Protein AF-A0A0B6YEA9-F1 (afdb_monomer)

Solvent-accessible surface area (backbone atoms only — not comparable to full-atom values): 9303 Å² total; per-residue (Å²): 114,99,79,57,60,70,61,57,63,70,68,58,47,70,70,55,57,50,50,52,52,51,53,49,50,53,53,50,49,61,60,46,50,43,59,38,35,47,38,93,66,82,87,69,80,68,89,65,36,66,61,58,45,47,66,59,40,67,81,44,54,85,64,43,31,66,67,41,31,50,52,43,53,52,51,52,52,52,48,48,43,43,50,55,65,44,51,62,28,69,68,48,37,64,74,50,74,68,62,73,75,66,52,68,60,53,50,50,55,52,51,50,53,50,40,64,74,64,41,34,50,79,82,62,67,41,92,69,92,73,88,76,84,85,76,81,78,79,93,70,77,61,62,70,75,49,42,73,74,58,69,83,116

Secondary structure (DSSP, 8-state):
-TT-THHHHTTS-HHHHHHHHHHHHHHHHHHHHHHHTT-------STTHHHHHHHHHHHHGGG--HHHHHHHHHHHHHHHIIIIIIIT-HHHHHHTTT----HHHHHHHHHHHHHHHTTHHHHH------PPPPSPPP---THHHHHHHHTT-

Radius of gyration: 21.05 Å; Cα contacts (8 Å, |Δi|>4): 77; chains: 1; bounding box: 48×39×46 Å

Foldseek 3Di:
DVVPCVVVVVVCDPVNVVVVVVVVVVVVVLVVVCQLQQHDFDQDDDPPRSVNRVVRCVVCSVVGQPVSNVLSVVLVVQVCCLVVVQQVDPVNCVVVVNDRDPSVVVSVVVVVVCCVVVVCCPPRVRDDPPDDDDDDDDDDPCCVVCVVVPVPD

pLDDT: mean 82.48, std 9.7, range [47.28, 94.94]

Nearest PDB structures (foldseek):
  7s9a-assembly1_B  TM=8.454E-01  e=1.205E-06  Tursiops truncatus
  8uc1-assembly1_B  TM=8.256E-01  e=1.617E-06  Tursiops truncatus
  8opq-assembly1_B  TM=8.850E-01  e=7.030E-06  Homo sapiens
  7s8x-assembly1_A  TM=8.104E-01  e=3.682E-06  Tursiops truncatus
  7lgu-assembly1_A  TM=7.653E-01  e=2.744E-06  Homo sapiens

Structure (mmCIF, N/CA/C/O backbone):
data_AF-A0A0B6YEA9-F1
#
_entry.id   AF-A0A0B6YEA9-F1
#
loop_
_atom_site.group_PDB
_atom_site.id
_atom_site.type_symbol
_atom_site.label_atom_id
_atom_site.label_alt_id
_atom_site.label_comp_id
_atom_site.label_asym_id
_atom_site.label_entity_id
_atom_site.label_seq_id
_atom_site.pdbx_PDB_ins_code
_atom_site.Cartn_x
_atom_site.Cartn_y
_atom_site.Cartn_z
_atom_site.occupancy
_atom_site.B_iso_or_equiv
_atom_site.auth_seq_id
_atom_site.auth_comp_id
_atom_site.auth_asym_id
_atom_site.auth_atom_id
_atom_site.pdbx_PDB_model_num
ATOM 1 N N . GLY A 1 1 ? 21.404 -14.970 20.853 1.00 60.19 1 GLY A N 1
ATOM 2 C CA . GLY A 1 1 ? 22.156 -15.602 19.749 1.00 60.19 1 GLY A CA 1
ATOM 3 C C . GLY A 1 1 ? 23.567 -15.892 20.214 1.00 60.19 1 GLY A C 1
ATOM 4 O O . GLY A 1 1 ? 24.076 -15.107 21.001 1.00 60.19 1 GLY A O 1
ATOM 5 N N . MET A 1 2 ? 24.186 -16.980 19.748 1.00 73.50 2 MET A N 1
ATOM 6 C CA . MET A 1 2 ? 25.516 -17.433 20.206 1.00 73.50 2 MET A CA 1
ATOM 7 C C . MET A 1 2 ? 26.628 -16.372 20.098 1.00 73.50 2 MET A C 1
ATOM 9 O O . MET A 1 2 ? 27.591 -16.437 20.846 1.00 73.50 2 MET A O 1
ATOM 13 N N . MET A 1 3 ? 26.487 -15.377 19.212 1.00 78.50 3 MET A N 1
ATOM 14 C CA . MET A 1 3 ? 27.493 -14.328 18.979 1.00 78.50 3 MET A CA 1
ATOM 15 C C . MET A 1 3 ? 27.279 -13.025 19.775 1.00 78.50 3 MET A C 1
ATOM 17 O O . MET A 1 3 ? 27.965 -12.048 19.504 1.00 78.50 3 MET A O 1
ATOM 21 N N . ASN A 1 4 ? 26.324 -12.954 20.716 1.00 64.56 4 ASN A N 1
ATOM 22 C CA . ASN A 1 4 ? 26.064 -11.755 21.543 1.00 64.56 4 ASN A CA 1
ATOM 23 C C . ASN A 1 4 ? 25.990 -10.411 20.773 1.00 64.56 4 ASN A C 1
ATOM 25 O O . ASN A 1 4 ? 26.283 -9.348 21.315 1.00 64.56 4 ASN A O 1
ATOM 29 N N . LEU A 1 5 ? 25.494 -10.434 19.529 1.00 69.50 5 LEU A N 1
ATOM 30 C CA . LEU A 1 5 ? 25.277 -9.245 18.686 1.00 69.50 5 LEU A CA 1
ATOM 31 C C . LEU A 1 5 ? 24.275 -8.232 19.275 1.00 69.50 5 LEU A C 1
ATOM 33 O O . LEU A 1 5 ? 24.141 -7.132 18.751 1.00 69.50 5 LEU A O 1
ATOM 37 N N . GLY A 1 6 ? 23.615 -8.567 20.389 1.00 68.38 6 GLY A N 1
ATOM 38 C CA . GLY A 1 6 ? 22.803 -7.629 21.165 1.00 68.38 6 GLY A CA 1
ATOM 39 C C . GLY A 1 6 ? 23.596 -6.435 21.714 1.00 68.38 6 GLY A C 1
ATOM 40 O O . GLY A 1 6 ? 23.012 -5.385 21.950 1.00 68.38 6 GLY A O 1
ATOM 41 N N . PHE A 1 7 ? 24.923 -6.549 21.861 1.00 68.56 7 PHE A N 1
ATOM 42 C CA . PHE A 1 7 ? 25.781 -5.398 22.169 1.00 68.56 7 PHE A CA 1
ATOM 43 C C . PHE A 1 7 ? 25.825 -4.405 20.997 1.00 68.56 7 PHE A C 1
ATOM 45 O O . PHE A 1 7 ? 25.742 -3.205 21.219 1.00 68.56 7 PHE A O 1
ATOM 52 N N . LEU A 1 8 ? 25.865 -4.899 19.751 1.00 63.50 8 LEU A N 1
ATOM 53 C CA . LEU A 1 8 ? 25.966 -4.094 18.527 1.00 63.50 8 LEU A CA 1
ATOM 54 C C . LEU A 1 8 ? 24.691 -3.286 18.245 1.00 63.50 8 LEU A C 1
ATOM 56 O O . LEU A 1 8 ? 24.768 -2.148 17.792 1.00 63.50 8 LEU A O 1
ATOM 60 N N . THR A 1 9 ? 23.519 -3.843 18.562 1.00 64.00 9 THR A N 1
ATOM 61 C CA . THR A 1 9 ? 22.238 -3.128 18.450 1.00 64.00 9 THR A CA 1
ATOM 62 C C . THR A 1 9 ? 22.149 -1.924 19.386 1.00 64.00 9 THR A C 1
ATOM 64 O O . THR A 1 9 ? 21.483 -0.955 19.044 1.00 64.00 9 THR A O 1
ATOM 67 N N . THR A 1 10 ? 22.865 -1.938 20.516 1.00 66.06 10 THR A N 1
ATOM 68 C CA . THR A 1 10 ? 22.964 -0.796 21.442 1.00 66.06 10 THR A CA 1
ATOM 69 C C . THR A 1 10 ? 23.864 0.325 20.897 1.00 66.06 10 THR A C 1
ATOM 71 O O . THR A 1 10 ? 23.756 1.460 21.348 1.00 66.06 10 THR A O 1
ATOM 74 N N . PHE A 1 11 ? 24.731 0.039 19.914 1.00 67.75 11 PHE A N 1
ATOM 75 C CA . PHE A 1 11 ? 25.570 1.048 19.240 1.00 67.75 11 PHE A CA 1
ATOM 76 C C . PHE A 1 11 ? 24.895 1.720 18.046 1.00 67.75 11 PHE A C 1
ATOM 78 O O . PHE A 1 11 ? 25.444 2.684 17.507 1.00 67.75 11 PHE A O 1
ATOM 85 N N . LEU A 1 12 ? 23.725 1.244 17.611 1.00 77.69 12 LEU A N 1
ATOM 86 C CA . LEU A 1 12 ? 22.944 1.971 16.618 1.00 77.69 12 LEU A CA 1
ATOM 87 C C . LEU A 1 12 ? 22.370 3.213 17.294 1.00 77.69 12 LEU A C 1
ATOM 89 O O . LEU A 1 12 ? 21.517 3.125 18.170 1.00 77.69 12 LEU A O 1
ATOM 93 N N . SER A 1 13 ? 22.877 4.374 16.900 1.00 82.56 13 SER A N 1
ATOM 94 C CA . SER A 1 13 ? 22.434 5.643 17.458 1.00 82.56 13 SER A CA 1
ATOM 95 C C . SER A 1 13 ? 20.984 5.940 17.051 1.00 82.56 13 SER A C 1
ATOM 97 O O . SER A 1 13 ? 20.563 5.614 15.937 1.00 82.56 13 SER A O 1
ATOM 99 N N . ASP A 1 14 ? 20.221 6.609 17.921 1.00 84.00 14 ASP A N 1
ATOM 100 C CA . ASP A 1 14 ? 18.845 7.035 17.610 1.00 84.00 14 ASP A CA 1
ATOM 101 C C . ASP A 1 14 ? 18.727 7.791 16.264 1.00 84.00 14 ASP A C 1
ATOM 103 O O . ASP A 1 14 ? 17.784 7.524 15.508 1.00 84.00 14 ASP A O 1
ATOM 107 N N . PRO A 1 15 ? 19.682 8.672 15.876 1.00 85.88 15 PRO A N 1
ATOM 108 C CA . PRO A 1 15 ? 19.672 9.314 14.562 1.00 85.88 15 PRO A CA 1
ATOM 109 C C . PRO A 1 15 ? 19.788 8.333 13.391 1.00 85.88 15 PRO A C 1
ATOM 111 O O . PRO A 1 15 ? 19.160 8.553 12.355 1.00 85.88 15 PRO A O 1
ATOM 114 N N . LEU A 1 16 ? 20.554 7.248 13.538 1.00 89.12 16 LEU A N 1
ATOM 115 C CA . LEU A 1 16 ? 20.704 6.232 12.496 1.00 89.12 16 LEU A CA 1
ATOM 116 C C . LEU A 1 16 ? 19.398 5.458 12.305 1.00 89.12 16 LEU A C 1
ATOM 118 O O . LEU A 1 16 ? 18.940 5.301 11.173 1.00 89.12 16 LEU A O 1
ATOM 122 N N . ILE A 1 17 ? 18.762 5.031 13.399 1.00 89.12 17 ILE A N 1
ATOM 123 C CA . ILE A 1 17 ? 17.483 4.305 13.354 1.00 89.12 17 ILE A CA 1
ATOM 124 C C . ILE A 1 17 ? 16.385 5.197 12.757 1.00 89.12 17 ILE A C 1
ATOM 126 O O . ILE A 1 17 ? 15.618 4.757 11.893 1.00 89.12 17 ILE A O 1
ATOM 130 N N . SER A 1 18 ? 16.336 6.466 13.168 1.00 90.44 18 SER A N 1
ATOM 131 C CA . SER A 1 18 ? 15.394 7.457 12.637 1.00 90.44 18 SER A CA 1
ATOM 132 C C . SER A 1 18 ? 15.616 7.720 11.141 1.00 90.44 18 SER A C 1
ATOM 134 O O . SER A 1 18 ? 14.664 7.682 10.353 1.00 90.44 18 SER A O 1
ATOM 136 N N . GLY A 1 19 ? 16.873 7.900 10.721 1.00 93.44 19 GLY A N 1
ATOM 137 C CA . GLY A 1 19 ? 17.243 8.086 9.317 1.00 93.44 19 GLY A CA 1
ATOM 138 C C . GLY A 1 19 ? 16.883 6.879 8.449 1.00 93.44 19 GLY A C 1
ATOM 139 O O . GLY A 1 19 ? 16.262 7.038 7.397 1.00 93.44 19 GLY A O 1
ATOM 140 N N . PHE A 1 20 ? 17.183 5.667 8.921 1.00 92.06 20 PHE A N 1
ATOM 141 C CA . PHE A 1 20 ? 16.829 4.423 8.236 1.00 92.06 20 PHE A CA 1
ATOM 142 C C . PHE A 1 20 ? 15.309 4.241 8.105 1.00 92.06 20 PHE A C 1
ATOM 144 O O . PHE A 1 20 ? 14.808 3.917 7.025 1.00 92.06 20 PHE A O 1
ATOM 151 N N . THR A 1 21 ? 14.559 4.500 9.179 1.00 93.44 21 THR A N 1
ATOM 152 C CA . THR A 1 21 ? 13.090 4.395 9.186 1.00 93.44 21 THR A CA 1
ATOM 153 C C . THR A 1 21 ? 12.460 5.411 8.236 1.00 93.44 21 THR A C 1
ATOM 155 O O . THR A 1 21 ? 11.571 5.067 7.457 1.00 93.44 21 THR A O 1
ATOM 158 N N . THR A 1 22 ? 12.958 6.649 8.237 1.00 94.50 22 THR A N 1
ATOM 159 C CA . THR A 1 22 ? 12.476 7.715 7.346 1.00 94.50 22 THR A CA 1
ATOM 160 C C . THR A 1 22 ? 12.790 7.400 5.882 1.00 94.50 22 THR A C 1
ATOM 162 O O . THR A 1 22 ? 11.911 7.510 5.025 1.00 94.50 22 THR A O 1
ATOM 165 N N . GLY A 1 23 ? 14.008 6.935 5.585 1.00 93.19 23 GLY A N 1
ATOM 166 C CA . GLY A 1 23 ? 14.390 6.494 4.241 1.00 93.19 23 GLY A CA 1
ATOM 167 C C . GLY A 1 23 ? 13.531 5.326 3.745 1.00 93.19 23 GLY A C 1
ATOM 168 O O . GLY A 1 23 ? 13.034 5.351 2.617 1.00 93.19 23 GLY A O 1
ATOM 169 N N . SER A 1 24 ? 13.271 4.348 4.615 1.00 92.62 24 SER A N 1
ATOM 170 C CA . SER A 1 24 ? 12.383 3.215 4.328 1.00 92.62 24 SER A CA 1
ATOM 171 C C . SER A 1 24 ? 10.941 3.665 4.074 1.00 92.62 24 SER A C 1
ATOM 173 O O . SER A 1 24 ? 10.302 3.179 3.141 1.00 92.62 24 SER A O 1
ATOM 175 N N . ALA A 1 25 ? 10.435 4.635 4.841 1.00 93.62 25 ALA A N 1
ATOM 176 C CA . ALA A 1 25 ? 9.098 5.194 4.651 1.00 93.62 25 ALA A CA 1
ATOM 177 C C . ALA A 1 25 ? 8.954 5.892 3.289 1.00 93.62 25 ALA A C 1
ATOM 179 O O . ALA A 1 25 ? 7.981 5.646 2.573 1.00 93.62 25 ALA A O 1
ATOM 180 N N . ILE A 1 26 ? 9.947 6.695 2.887 1.00 92.00 26 ILE A N 1
ATOM 181 C CA . ILE A 1 26 ? 9.988 7.321 1.556 1.00 92.00 26 ILE A CA 1
ATOM 182 C C . ILE A 1 26 ? 10.026 6.244 0.463 1.00 92.00 26 ILE A C 1
ATOM 184 O O . ILE A 1 26 ? 9.284 6.325 -0.519 1.00 92.00 26 ILE A O 1
ATOM 188 N N . HIS A 1 27 ? 10.843 5.203 0.640 1.00 90.50 27 HIS A N 1
ATOM 189 C CA . HIS A 1 27 ? 10.935 4.102 -0.318 1.00 90.50 27 HIS A CA 1
ATOM 190 C C . HIS A 1 27 ? 9.590 3.371 -0.493 1.00 90.50 27 HIS A C 1
ATOM 192 O O . HIS A 1 27 ? 9.157 3.127 -1.624 1.00 90.50 27 HIS A O 1
ATOM 198 N N . VAL A 1 28 ? 8.886 3.070 0.605 1.00 91.25 28 VAL A N 1
ATOM 199 C CA . VAL A 1 28 ? 7.542 2.468 0.562 1.00 91.25 28 VAL A CA 1
ATOM 200 C C . VAL A 1 28 ? 6.554 3.408 -0.125 1.00 91.25 28 VAL A C 1
ATOM 202 O O . VAL A 1 28 ? 5.828 2.962 -1.012 1.00 91.25 28 VAL A O 1
ATOM 205 N N . PHE A 1 29 ? 6.561 4.699 0.209 1.00 91.38 29 PHE A N 1
ATOM 206 C CA . PHE A 1 29 ? 5.671 5.692 -0.393 1.00 91.38 29 PHE A CA 1
ATOM 207 C C . PHE A 1 29 ? 5.772 5.711 -1.928 1.00 91.38 29 PHE A C 1
ATOM 209 O O . PHE A 1 29 ? 4.761 5.557 -2.616 1.00 91.38 29 PHE A O 1
ATOM 216 N N . PHE A 1 30 ? 6.988 5.776 -2.482 1.00 88.62 30 PHE A N 1
ATOM 217 C CA . PHE A 1 30 ? 7.190 5.713 -3.937 1.00 88.62 30 PHE A CA 1
ATOM 218 C C . PHE A 1 30 ? 6.784 4.368 -4.551 1.00 88.62 30 PHE A C 1
ATOM 220 O O . PHE A 1 30 ? 6.336 4.318 -5.701 1.00 88.62 30 PHE A O 1
ATOM 227 N N . SER A 1 31 ? 6.915 3.266 -3.810 1.00 87.31 31 SER A N 1
ATOM 228 C CA . SER A 1 31 ? 6.420 1.971 -4.278 1.00 87.31 31 SER A CA 1
ATOM 229 C C . SER A 1 31 ? 4.893 1.940 -4.368 1.00 87.31 31 SER A C 1
ATOM 231 O O . SER A 1 31 ? 4.367 1.342 -5.307 1.00 87.31 31 SER A O 1
ATOM 233 N N . GLN A 1 32 ? 4.198 2.597 -3.435 1.00 91.44 32 GLN A N 1
ATOM 234 C CA . GLN A 1 32 ? 2.735 2.630 -3.393 1.00 91.44 32 GLN A CA 1
ATOM 2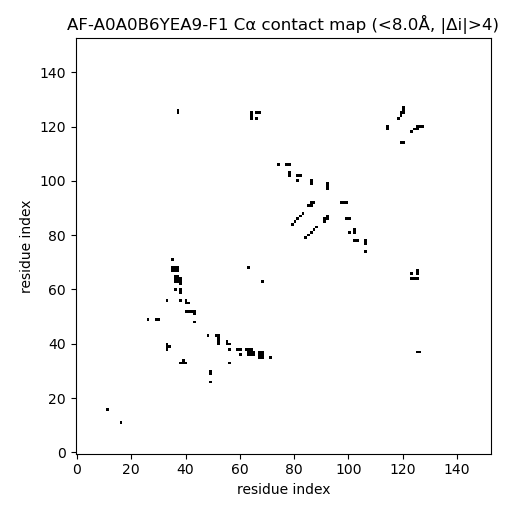35 C C . GLN A 1 32 ? 2.126 3.606 -4.402 1.00 91.44 32 GLN A C 1
ATOM 237 O O . GLN A 1 32 ? 1.064 3.306 -4.936 1.00 91.44 32 GLN A O 1
ATOM 242 N N . ILE A 1 33 ? 2.796 4.715 -4.748 1.00 88.62 33 ILE A N 1
ATOM 243 C CA . ILE A 1 33 ? 2.308 5.653 -5.782 1.00 88.62 33 ILE A CA 1
ATOM 244 C C . ILE A 1 33 ? 1.980 4.920 -7.088 1.00 88.62 33 ILE A C 1
ATOM 246 O O . ILE A 1 33 ? 0.923 5.128 -7.670 1.00 88.62 33 ILE A O 1
ATOM 250 N N . LYS A 1 34 ? 2.845 4.007 -7.539 1.00 86.19 34 LYS A N 1
ATOM 251 C CA . LYS A 1 34 ? 2.612 3.261 -8.787 1.00 86.19 34 LYS A CA 1
ATOM 252 C C . LYS A 1 34 ? 1.313 2.445 -8.745 1.00 86.19 34 LYS A C 1
ATOM 254 O O . LYS A 1 34 ? 0.578 2.416 -9.728 1.00 86.19 34 LYS A O 1
ATOM 259 N N . VAL A 1 35 ? 1.033 1.832 -7.594 1.00 85.75 35 VAL A N 1
ATOM 260 C CA . VAL A 1 35 ? -0.179 1.038 -7.345 1.00 85.75 35 VAL A CA 1
ATOM 261 C C . VAL A 1 35 ? -1.404 1.944 -7.217 1.00 85.75 35 VAL A C 1
ATOM 263 O O . VAL A 1 35 ? -2.435 1.649 -7.807 1.00 85.75 35 VAL A O 1
ATOM 266 N N . ALA A 1 36 ? -1.275 3.087 -6.536 1.00 87.81 36 ALA A N 1
ATOM 267 C CA . ALA A 1 36 ? -2.347 4.068 -6.365 1.00 87.81 36 ALA A CA 1
ATOM 268 C C . ALA A 1 36 ? -2.886 4.598 -7.704 1.00 87.81 36 ALA A C 1
ATOM 270 O O . ALA A 1 36 ? -4.086 4.794 -7.859 1.00 87.81 36 ALA A O 1
ATOM 271 N N . PHE A 1 37 ? -2.007 4.799 -8.687 1.00 86.06 37 PHE A N 1
ATOM 272 C CA . PHE A 1 37 ? -2.392 5.213 -10.040 1.00 86.06 37 PHE A CA 1
ATOM 273 C C . PHE A 1 37 ? -2.830 4.030 -10.936 1.00 86.06 37 PHE A C 1
ATOM 275 O O . PHE A 1 37 ? -3.270 4.232 -12.067 1.00 86.06 37 PHE A O 1
ATOM 282 N N . GLY A 1 38 ? -2.712 2.782 -10.472 1.00 81.12 38 GLY A N 1
ATOM 283 C CA . GLY A 1 38 ? -3.078 1.594 -11.252 1.00 81.12 38 GLY A CA 1
ATOM 284 C C . GLY A 1 38 ? -2.244 1.400 -12.526 1.00 81.12 38 GLY A C 1
ATOM 285 O O . GLY A 1 38 ? -2.702 0.764 -13.474 1.00 81.12 38 GLY A O 1
ATOM 286 N N . VAL A 1 39 ? -1.033 1.968 -12.585 1.00 81.69 39 VAL A N 1
ATOM 287 C CA . VAL A 1 39 ? -0.161 1.874 -13.764 1.00 81.69 39 VAL A CA 1
ATOM 288 C C . VAL A 1 39 ? 0.770 0.676 -13.618 1.00 81.69 39 VAL A C 1
ATOM 290 O O . VAL A 1 39 ? 1.561 0.584 -12.676 1.00 81.69 39 VAL A O 1
ATOM 293 N N . LYS A 1 40 ? 0.745 -0.223 -14.605 1.00 73.56 40 LYS A N 1
ATOM 294 C CA . LYS A 1 40 ? 1.675 -1.356 -14.679 1.00 73.56 40 LYS A CA 1
ATOM 295 C C . LYS A 1 40 ? 3.066 -0.870 -15.087 1.00 73.56 40 LYS A C 1
ATOM 297 O O . LYS A 1 40 ? 3.353 -0.683 -16.267 1.00 73.56 40 LYS A O 1
ATOM 302 N N . VAL A 1 41 ? 3.935 -0.671 -14.100 1.00 71.81 41 VAL A N 1
ATOM 303 C CA . VAL A 1 41 ? 5.351 -0.322 -14.300 1.00 71.81 41 VAL A CA 1
ATOM 304 C C . VAL A 1 41 ? 6.215 -1.571 -14.130 1.00 71.81 41 VAL A C 1
ATOM 306 O O . VAL A 1 41 ? 5.944 -2.411 -13.268 1.00 71.81 41 VAL A O 1
ATOM 309 N N . LYS A 1 42 ? 7.284 -1.696 -14.926 1.00 72.50 42 LYS A N 1
ATOM 310 C CA . LYS A 1 42 ? 8.260 -2.781 -14.769 1.00 72.50 42 LYS A CA 1
ATOM 311 C C . LYS A 1 42 ? 8.844 -2.778 -13.352 1.00 72.50 42 LYS A C 1
ATOM 313 O O . LYS A 1 42 ? 9.154 -1.731 -12.778 1.00 72.50 42 LYS A O 1
ATOM 318 N N . ARG A 1 43 ? 8.986 -3.970 -12.768 1.00 71.56 43 ARG A N 1
ATOM 319 C CA . ARG A 1 43 ? 9.641 -4.140 -11.468 1.00 71.56 43 ARG A CA 1
ATOM 320 C C . ARG A 1 43 ? 11.152 -4.132 -11.683 1.00 71.56 43 ARG A C 1
ATOM 322 O O . ARG A 1 43 ? 11.694 -5.057 -12.269 1.00 71.56 43 ARG A O 1
ATOM 329 N N . TYR A 1 44 ? 11.805 -3.083 -11.201 1.00 75.69 44 TYR A N 1
ATOM 330 C CA . TYR A 1 44 ? 13.262 -3.005 -11.106 1.00 75.69 44 TYR A CA 1
ATOM 331 C C . TYR A 1 44 ? 13.737 -3.582 -9.769 1.00 75.69 44 TYR A C 1
ATOM 333 O O . TYR A 1 44 ? 13.053 -3.381 -8.764 1.00 75.69 44 TYR A O 1
ATOM 341 N N . SER A 1 45 ? 14.895 -4.241 -9.758 1.00 72.75 45 SER A N 1
ATOM 342 C CA . SER A 1 45 ? 15.607 -4.715 -8.560 1.00 72.75 45 SER A CA 1
ATOM 343 C C . SER A 1 45 ? 17.024 -4.126 -8.555 1.00 72.75 45 SER A C 1
ATOM 345 O O . SER A 1 45 ? 17.555 -3.841 -9.627 1.00 72.75 45 SER A O 1
ATOM 347 N N . GLY A 1 46 ? 17.608 -3.908 -7.372 1.00 75.88 46 GLY A N 1
ATOM 348 C CA . GLY A 1 46 ? 18.949 -3.327 -7.210 1.00 75.88 46 GLY A CA 1
ATOM 349 C C . GLY A 1 46 ? 18.985 -1.833 -6.831 1.00 75.88 46 GLY A C 1
ATOM 350 O O . GLY A 1 46 ? 17.939 -1.215 -6.578 1.00 75.88 46 GLY A O 1
ATOM 351 N N . PRO A 1 47 ? 20.191 -1.232 -6.761 1.00 70.88 47 PRO A N 1
ATOM 352 C CA . PRO A 1 47 ? 20.372 0.168 -6.380 1.00 70.88 47 PRO A CA 1
ATOM 353 C C . PRO A 1 47 ? 19.693 1.117 -7.382 1.00 70.88 47 PRO A C 1
ATOM 355 O O . PRO A 1 47 ? 19.534 0.803 -8.558 1.00 70.88 47 PRO A O 1
ATOM 358 N N . PHE A 1 48 ? 19.264 2.295 -6.915 1.00 77.94 48 PHE A N 1
ATOM 359 C CA . PHE A 1 48 ? 18.531 3.302 -7.709 1.00 77.94 48 PHE A CA 1
ATOM 360 C C . PHE A 1 48 ? 17.150 2.879 -8.249 1.00 77.94 48 PHE A C 1
ATOM 362 O O . PHE A 1 48 ? 16.566 3.579 -9.082 1.00 77.94 48 PHE A O 1
ATOM 369 N N . ARG A 1 49 ? 16.557 1.801 -7.718 1.00 80.50 49 ARG A N 1
ATOM 370 C CA . ARG A 1 49 ? 15.206 1.324 -8.071 1.00 80.50 49 ARG A CA 1
ATOM 371 C C . ARG A 1 49 ? 14.131 2.415 -8.092 1.00 80.50 49 ARG A C 1
ATOM 373 O O . ARG A 1 49 ? 13.271 2.389 -8.975 1.00 80.50 49 ARG A O 1
ATOM 380 N N . ILE A 1 50 ? 14.150 3.348 -7.134 1.00 80.75 50 ILE A N 1
ATOM 381 C CA . ILE A 1 50 ? 13.181 4.456 -7.075 1.00 80.75 50 ILE A CA 1
ATOM 382 C C . ILE A 1 50 ? 13.318 5.341 -8.317 1.00 80.75 50 ILE A C 1
ATOM 384 O O . ILE A 1 50 ? 12.321 5.607 -8.976 1.00 80.75 50 ILE A O 1
ATOM 388 N N . ILE A 1 51 ? 14.540 5.744 -8.677 1.00 83.31 51 ILE A N 1
ATOM 389 C CA . ILE A 1 51 ? 14.789 6.647 -9.810 1.00 83.31 51 ILE A CA 1
ATOM 390 C C . ILE A 1 51 ? 14.361 5.988 -11.123 1.00 83.31 51 ILE A C 1
ATOM 392 O O . ILE A 1 51 ? 13.647 6.603 -11.914 1.00 83.31 51 ILE A O 1
ATOM 396 N N . LEU A 1 52 ? 14.733 4.721 -11.326 1.00 81.56 52 LEU A N 1
ATOM 397 C CA . LEU A 1 52 ? 14.332 3.945 -12.504 1.00 81.56 52 LEU A CA 1
ATOM 398 C C . LEU A 1 52 ? 12.808 3.775 -12.576 1.00 81.56 52 LEU A C 1
ATOM 400 O O . LEU A 1 52 ? 12.203 3.992 -13.623 1.00 81.56 52 LEU A O 1
ATOM 404 N N . SER A 1 53 ? 12.174 3.473 -11.440 1.00 81.00 53 SER A N 1
ATOM 405 C CA . SER A 1 53 ? 10.713 3.387 -11.345 1.00 81.00 53 SER A CA 1
ATOM 406 C C . SER A 1 53 ? 10.032 4.715 -11.675 1.00 81.00 53 SER A C 1
ATOM 408 O O . SER A 1 53 ? 9.018 4.713 -12.364 1.00 81.00 53 SER A O 1
ATOM 410 N N . CYS A 1 54 ? 10.570 5.839 -11.196 1.00 80.75 54 CYS A N 1
ATOM 411 C CA . CYS A 1 54 ? 10.037 7.171 -11.470 1.00 80.75 54 CYS A CA 1
ATOM 412 C C . CYS A 1 54 ? 10.177 7.534 -12.952 1.00 80.75 54 CYS A C 1
ATOM 414 O O . CYS A 1 54 ? 9.214 8.012 -13.550 1.00 80.75 54 CYS A O 1
ATOM 416 N N . LYS A 1 55 ? 11.337 7.254 -13.561 1.00 82.38 55 LYS A N 1
ATOM 417 C CA . LYS A 1 55 ? 11.589 7.498 -14.989 1.00 82.38 55 LYS A CA 1
ATOM 418 C C . LYS A 1 55 ? 10.575 6.790 -15.887 1.00 82.38 55 LYS A C 1
ATOM 420 O O . LYS A 1 55 ? 10.136 7.379 -16.866 1.00 82.38 55 LYS A O 1
ATOM 425 N N . ASP A 1 56 ? 10.183 5.569 -15.540 1.00 79.88 56 ASP A N 1
ATOM 426 C CA . ASP A 1 56 ? 9.168 4.822 -16.290 1.00 79.88 56 ASP A CA 1
ATOM 427 C C . ASP A 1 56 ? 7.732 5.212 -15.926 1.00 79.88 56 ASP A C 1
ATOM 429 O O . ASP A 1 56 ? 6.824 5.070 -16.747 1.00 79.88 56 ASP A O 1
ATOM 433 N N . PHE A 1 57 ? 7.507 5.693 -14.703 1.00 82.69 57 PHE A N 1
ATOM 434 C CA . PHE A 1 57 ? 6.188 6.093 -14.225 1.00 82.69 57 PHE A CA 1
ATOM 435 C C . PHE A 1 57 ? 5.714 7.405 -14.860 1.00 82.69 57 PHE A C 1
ATOM 437 O O . PHE A 1 57 ? 4.604 7.443 -15.388 1.00 82.69 57 PHE A O 1
ATOM 444 N N . PHE A 1 58 ? 6.543 8.458 -14.865 1.00 82.75 58 PHE A N 1
ATOM 445 C CA . PHE A 1 58 ? 6.135 9.785 -15.354 1.00 82.75 58 PHE A CA 1
ATOM 446 C C . PHE A 1 58 ? 5.599 9.785 -16.800 1.00 82.75 58 PHE A C 1
ATOM 448 O O . PHE A 1 58 ? 4.543 10.372 -17.026 1.00 82.75 58 PHE A O 1
ATOM 455 N N . PRO A 1 59 ? 6.224 9.102 -17.778 1.00 82.12 59 PRO A N 1
ATOM 456 C CA . PRO A 1 59 ? 5.696 9.035 -19.142 1.00 82.12 59 PRO 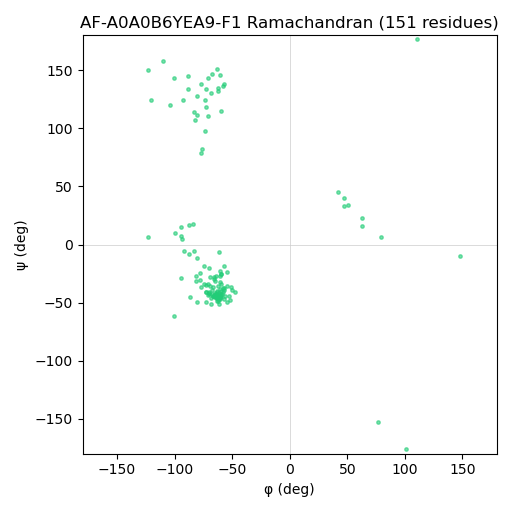A CA 1
ATOM 457 C C . PRO A 1 59 ? 4.407 8.211 -19.261 1.00 82.12 59 PRO A C 1
ATOM 459 O O . PRO A 1 59 ? 3.597 8.448 -20.154 1.00 82.12 59 PRO A O 1
ATOM 462 N N . ASN A 1 60 ? 4.206 7.232 -18.375 1.00 80.69 60 ASN A N 1
ATOM 463 C CA . ASN A 1 60 ? 3.047 6.338 -18.400 1.00 80.69 60 ASN A CA 1
ATOM 464 C C . ASN A 1 60 ? 1.8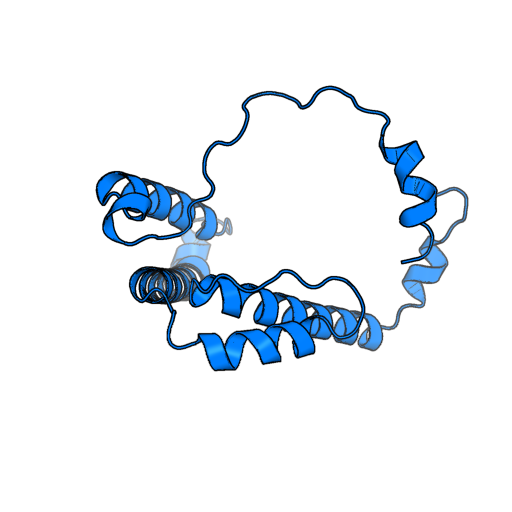89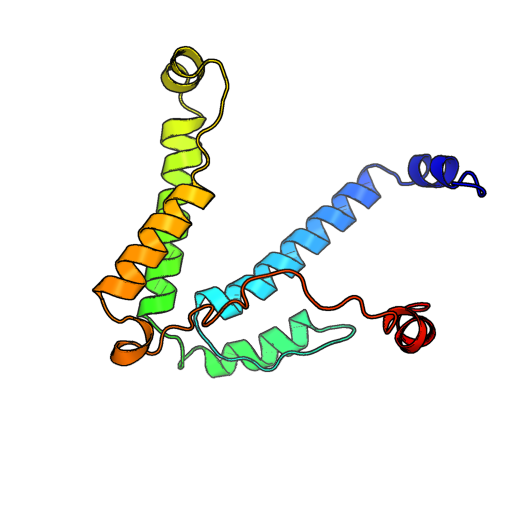 6.823 -17.516 1.00 80.69 60 ASN A C 1
ATOM 466 O O . ASN A 1 60 ? 0.873 6.133 -17.429 1.00 80.69 60 ASN A O 1
ATOM 470 N N . ILE A 1 61 ? 1.992 8.013 -16.916 1.00 82.00 61 ILE A N 1
ATOM 471 C CA . ILE A 1 61 ? 0.953 8.575 -16.043 1.00 82.00 61 ILE A CA 1
ATOM 472 C C . ILE A 1 61 ? -0.391 8.761 -16.764 1.00 82.00 61 ILE A C 1
ATOM 474 O O . ILE A 1 61 ? -1.444 8.698 -16.142 1.00 82.00 61 ILE A O 1
ATOM 478 N N . TYR A 1 62 ? -0.391 8.911 -18.090 1.00 78.75 62 TYR A N 1
ATOM 479 C CA . TYR A 1 62 ? -1.620 9.001 -18.885 1.00 78.75 62 TYR A CA 1
ATOM 480 C C . TYR A 1 62 ? -2.398 7.679 -18.968 1.00 78.75 62 TYR A C 1
ATOM 482 O O . TYR A 1 62 ? -3.593 7.697 -19.237 1.00 78.75 62 TYR A O 1
ATOM 490 N N . LYS A 1 63 ? -1.754 6.532 -18.706 1.00 82.19 63 LYS A N 1
ATOM 491 C CA . LYS A 1 63 ? -2.396 5.202 -18.673 1.00 82.19 63 LYS A CA 1
ATOM 492 C C . LYS A 1 63 ? -2.978 4.857 -17.296 1.00 82.19 63 LYS A C 1
ATOM 494 O O . LYS A 1 63 ? -3.212 3.68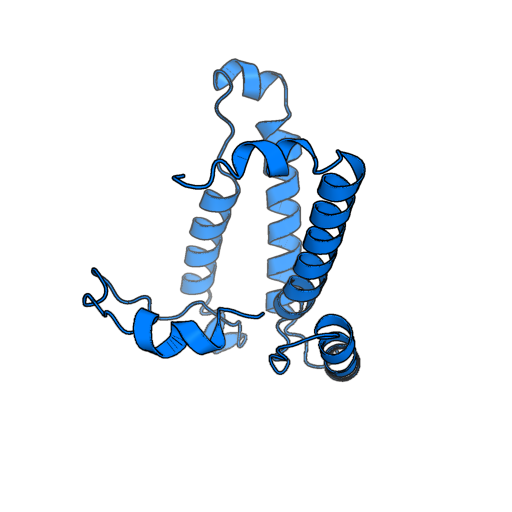9 -17.001 1.00 82.19 63 LYS A O 1
ATOM 499 N N . THR A 1 64 ? -3.150 5.860 -16.441 1.00 85.38 64 THR A N 1
ATOM 500 C CA . THR A 1 64 ? -3.696 5.715 -15.089 1.00 85.38 64 THR A CA 1
ATOM 501 C C . THR A 1 64 ? -5.122 5.192 -15.139 1.00 85.38 64 THR A C 1
ATOM 503 O O . THR A 1 64 ? -5.957 5.691 -15.895 1.00 85.38 64 THR A O 1
ATOM 506 N N . ASN A 1 65 ? -5.418 4.217 -14.283 1.00 88.12 65 ASN A N 1
ATOM 507 C CA . ASN A 1 65 ? -6.779 3.750 -14.084 1.00 88.12 65 ASN A CA 1
ATOM 508 C C . ASN A 1 65 ? -7.494 4.689 -13.102 1.00 88.12 65 ASN A C 1
ATOM 510 O O . ASN A 1 65 ? -7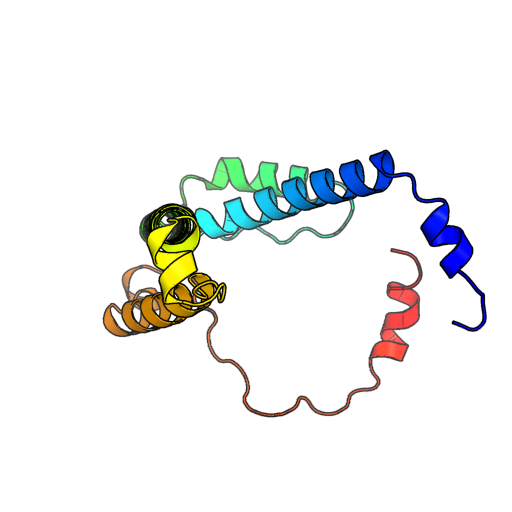.222 4.674 -11.898 1.00 88.12 65 ASN A O 1
ATOM 514 N N . LEU A 1 66 ? -8.420 5.501 -13.618 1.00 89.38 66 LEU A N 1
ATOM 515 C CA . LEU A 1 66 ? -9.161 6.484 -12.822 1.00 89.38 66 LEU A CA 1
ATOM 516 C C . LEU A 1 66 ? -9.963 5.843 -11.682 1.00 89.38 66 LEU A C 1
ATOM 518 O O . LEU A 1 66 ? -10.063 6.433 -10.608 1.00 89.38 66 LEU A O 1
ATOM 522 N N . VAL A 1 67 ? -10.486 4.629 -11.877 1.00 90.31 67 VAL A N 1
ATOM 523 C CA . VAL A 1 67 ? -11.250 3.909 -10.845 1.00 90.31 67 VAL A CA 1
ATOM 524 C C . VAL A 1 67 ? -10.338 3.455 -9.711 1.00 90.31 67 VAL A C 1
ATOM 526 O O . VAL A 1 67 ? -10.684 3.619 -8.543 1.00 90.31 67 VAL A O 1
ATOM 529 N N . THR A 1 68 ? -9.138 2.967 -10.037 1.00 90.88 68 THR A N 1
A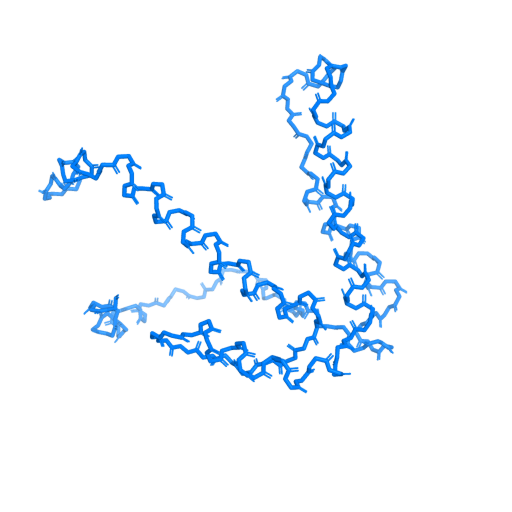TOM 530 C CA . THR A 1 68 ? -8.131 2.589 -9.026 1.00 90.88 68 THR A CA 1
ATOM 531 C C . THR A 1 68 ? -7.658 3.809 -8.232 1.00 90.88 68 THR A C 1
ATOM 533 O O . THR A 1 68 ? -7.548 3.753 -7.004 1.00 90.88 68 THR A O 1
ATOM 536 N N . LEU A 1 69 ? -7.444 4.937 -8.916 1.00 92.12 69 LEU A N 1
ATOM 537 C CA . LEU A 1 69 ? -7.058 6.192 -8.277 1.00 92.12 69 LEU A CA 1
ATOM 538 C C . LEU A 1 69 ? -8.149 6.692 -7.324 1.00 92.12 69 LEU A C 1
ATOM 540 O O . LEU A 1 69 ? -7.859 7.001 -6.167 1.00 92.12 69 LEU A O 1
ATOM 544 N N . LEU A 1 70 ? -9.405 6.718 -7.779 1.00 93.06 70 LEU A N 1
ATOM 545 C CA . LEU A 1 70 ? -10.543 7.121 -6.956 1.00 93.06 70 LEU A CA 1
ATOM 546 C C . LEU A 1 70 ? -10.701 6.205 -5.737 1.00 93.06 70 LEU A C 1
ATOM 548 O O . LEU A 1 70 ? -10.824 6.701 -4.618 1.00 93.06 70 LEU A O 1
ATOM 552 N N . ALA A 1 71 ? -10.636 4.885 -5.932 1.00 92.31 71 ALA A N 1
ATOM 553 C CA . ALA A 1 71 ? -10.700 3.912 -4.845 1.00 92.31 71 ALA A CA 1
ATOM 554 C C . ALA A 1 71 ? -9.582 4.136 -3.816 1.00 92.31 71 ALA A C 1
ATOM 556 O O . ALA A 1 71 ? -9.841 4.108 -2.613 1.00 92.31 71 ALA A O 1
ATOM 557 N N . THR A 1 72 ? -8.363 4.438 -4.272 1.00 93.25 72 THR A N 1
ATOM 558 C CA . THR A 1 72 ? -7.230 4.737 -3.385 1.00 93.25 72 THR A CA 1
ATOM 559 C C . THR A 1 72 ? -7.456 6.021 -2.586 1.00 93.25 72 THR A C 1
ATOM 561 O O . THR A 1 72 ? -7.228 6.041 -1.377 1.00 93.25 72 THR A O 1
ATOM 564 N N . VAL A 1 73 ? -7.943 7.089 -3.224 1.00 94.88 73 VAL A N 1
ATOM 565 C CA . VAL A 1 73 ? -8.252 8.356 -2.539 1.00 94.88 73 VAL A CA 1
ATOM 566 C C . VAL A 1 73 ? -9.349 8.158 -1.491 1.00 94.88 73 VAL A C 1
ATOM 568 O O . VAL A 1 73 ? -9.188 8.581 -0.346 1.00 94.88 73 VAL A O 1
ATOM 571 N N . VAL A 1 74 ? -10.434 7.467 -1.850 1.00 94.94 74 VAL A N 1
ATOM 572 C CA . VAL A 1 74 ? -11.534 7.151 -0.927 1.00 94.94 74 VAL A CA 1
ATOM 573 C C . VAL A 1 74 ? -11.032 6.303 0.243 1.00 94.94 74 VAL A C 1
ATOM 575 O O . VAL A 1 74 ? -11.321 6.630 1.392 1.00 94.94 74 VAL A O 1
ATOM 578 N N . ALA A 1 75 ? -10.228 5.272 -0.021 1.00 94.31 75 ALA A N 1
ATOM 579 C CA . ALA A 1 75 ? -9.623 4.430 1.009 1.00 94.31 75 ALA A CA 1
ATOM 580 C C . ALA A 1 75 ? -8.785 5.244 2.008 1.00 94.31 75 ALA A C 1
ATOM 582 O O . ALA A 1 75 ? -8.956 5.098 3.219 1.00 94.31 75 ALA A O 1
ATOM 583 N N . VAL A 1 76 ? -7.923 6.140 1.519 1.00 94.12 76 VAL A N 1
ATOM 584 C CA . VAL A 1 76 ? -7.090 7.006 2.369 1.00 94.12 76 VAL A CA 1
ATOM 585 C C . VAL A 1 76 ? -7.953 7.935 3.225 1.00 94.12 76 VAL A C 1
ATOM 587 O O . VAL A 1 76 ? -7.723 8.039 4.430 1.00 94.12 76 VAL A O 1
ATOM 590 N N . ILE A 1 77 ? -8.976 8.567 2.642 1.00 94.38 77 ILE A N 1
ATOM 591 C CA . ILE A 1 77 ? -9.900 9.446 3.376 1.00 94.38 77 ILE A CA 1
ATOM 592 C C . ILE A 1 77 ? -10.635 8.666 4.473 1.00 94.38 77 ILE A C 1
ATOM 594 O O . ILE A 1 77 ? -10.684 9.115 5.618 1.00 94.38 77 ILE A O 1
ATOM 598 N N . VAL A 1 78 ? -11.165 7.483 4.153 1.00 93.06 78 VAL A N 1
ATOM 599 C CA . VAL A 1 78 ? -11.867 6.616 5.112 1.00 93.06 78 VAL A CA 1
ATOM 600 C C . VAL A 1 78 ? -10.944 6.218 6.264 1.00 93.06 78 VAL A C 1
ATOM 602 O O . VAL A 1 78 ? -11.340 6.329 7.425 1.00 93.06 78 VAL A O 1
ATOM 605 N N . LEU A 1 79 ? -9.698 5.824 5.981 1.00 91.75 79 LEU A N 1
ATOM 606 C CA . LEU A 1 79 ? -8.722 5.484 7.022 1.00 91.75 79 LEU A CA 1
ATOM 607 C C . LEU A 1 79 ? -8.385 6.680 7.914 1.00 91.75 79 LEU A C 1
ATOM 609 O O . LEU A 1 79 ? -8.306 6.523 9.133 1.00 91.75 79 LEU A O 1
ATOM 613 N N . ILE A 1 80 ? -8.233 7.877 7.339 1.00 90.75 80 ILE A N 1
ATOM 614 C CA . ILE A 1 80 ? -8.017 9.106 8.113 1.00 90.75 80 ILE A CA 1
ATOM 615 C C . ILE A 1 80 ? -9.221 9.381 9.021 1.00 90.75 80 ILE A C 1
ATOM 617 O O . ILE A 1 80 ? -9.034 9.664 10.203 1.00 90.75 80 ILE A O 1
ATOM 621 N N . ILE A 1 81 ? -10.451 9.242 8.518 1.00 89.50 81 ILE A N 1
ATOM 622 C CA . ILE A 1 81 ? -11.674 9.443 9.310 1.00 89.50 81 ILE A CA 1
ATOM 623 C C . ILE A 1 81 ? -11.772 8.418 10.448 1.00 89.50 81 ILE A C 1
ATOM 625 O O . ILE A 1 81 ? -12.091 8.792 11.577 1.00 89.50 81 ILE A O 1
ATOM 629 N N . ILE A 1 82 ? -11.472 7.141 10.195 1.00 86.81 82 ILE A N 1
ATOM 630 C CA . ILE A 1 82 ? -11.493 6.109 11.241 1.00 86.81 82 ILE A CA 1
ATOM 631 C C . ILE A 1 82 ? -10.417 6.400 12.293 1.00 86.81 82 ILE A C 1
ATOM 633 O O . ILE A 1 82 ? -10.690 6.357 13.496 1.00 86.81 82 ILE A O 1
ATOM 637 N N . ARG A 1 83 ? -9.199 6.740 11.868 1.00 83.31 83 ARG A N 1
ATOM 638 C CA . ARG A 1 83 ? -8.084 6.993 12.783 1.00 83.31 83 ARG A CA 1
ATOM 639 C C . ARG A 1 83 ? -8.290 8.262 13.608 1.00 83.31 83 ARG A C 1
ATOM 641 O O . ARG A 1 83 ? -8.183 8.214 14.832 1.00 83.31 83 ARG A O 1
ATOM 648 N N . GLU A 1 84 ? -8.593 9.380 12.963 1.00 82.12 84 GLU A N 1
ATOM 649 C CA . GLU A 1 84 ? -8.680 10.683 13.625 1.00 82.12 84 GLU A CA 1
ATOM 650 C C . GLU A 1 84 ? -10.070 10.933 14.220 1.00 82.12 84 GLU A C 1
ATOM 652 O O . GLU A 1 84 ? -10.206 1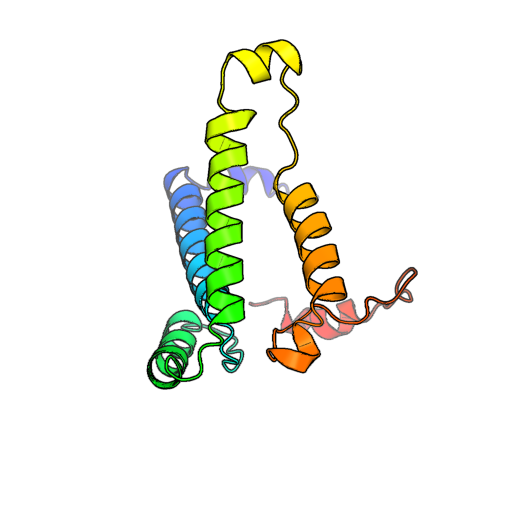1.332 15.375 1.00 82.12 84 GLU A O 1
ATOM 657 N N . GLY A 1 85 ? -11.125 10.643 13.459 1.00 77.88 85 GLY A N 1
ATOM 658 C CA . GLY A 1 85 ? -12.504 10.925 13.854 1.00 77.88 85 GLY A CA 1
ATOM 659 C C . GLY A 1 85 ? -13.081 9.939 14.870 1.00 77.88 85 GLY A C 1
ATOM 660 O O . GLY A 1 85 ? -13.843 10.349 15.752 1.00 77.88 85 GLY A O 1
ATOM 661 N N . ILE A 1 86 ? -12.729 8.652 14.770 1.00 75.94 86 ILE A N 1
ATOM 662 C CA . ILE A 1 86 ? -13.248 7.601 15.661 1.00 75.94 86 ILE A CA 1
ATOM 663 C C . ILE A 1 86 ? -12.218 7.279 16.742 1.00 75.94 86 ILE A C 1
ATOM 665 O O . ILE A 1 86 ? -12.474 7.500 17.926 1.00 75.94 86 ILE A O 1
ATOM 669 N N . ASN A 1 87 ? -11.036 6.807 16.348 1.00 73.12 87 ASN A N 1
ATOM 670 C CA . ASN A 1 87 ? -10.069 6.243 17.284 1.00 73.12 87 ASN A CA 1
ATOM 671 C C . ASN A 1 87 ? -9.393 7.309 18.168 1.00 73.12 87 ASN A C 1
ATOM 673 O O . ASN A 1 87 ? -9.131 7.066 19.347 1.00 73.12 87 ASN A O 1
ATOM 677 N N . ASN A 1 88 ? -9.145 8.516 17.647 1.00 71.00 88 ASN A N 1
ATOM 678 C CA . ASN A 1 88 ? -8.548 9.594 18.440 1.00 71.00 88 ASN A CA 1
ATOM 679 C C . ASN A 1 88 ? -9.565 10.337 19.332 1.00 71.00 88 ASN A C 1
ATOM 681 O O . ASN A 1 88 ? -9.186 11.069 20.252 1.00 71.00 88 ASN A O 1
ATOM 685 N N . ARG A 1 89 ? -10.871 10.117 19.130 1.00 73.00 89 ARG A N 1
ATOM 686 C CA . ARG A 1 89 ? -11.920 10.815 19.877 1.00 73.00 89 ARG A CA 1
ATOM 687 C C . ARG A 1 89 ? -12.009 10.293 21.313 1.00 73.00 89 ARG A C 1
ATOM 689 O O . ARG A 1 89 ? -12.231 9.110 21.566 1.00 73.00 89 ARG A O 1
ATOM 696 N N . LYS A 1 90 ? -11.893 11.208 22.282 1.00 63.78 90 LYS A N 1
ATOM 697 C CA . LYS A 1 90 ? -11.851 10.898 23.728 1.00 63.78 90 LYS A CA 1
ATOM 698 C C . LYS A 1 90 ? -13.047 10.067 24.220 1.00 63.78 90 LYS A C 1
ATOM 700 O O . LYS A 1 90 ? -12.874 9.211 25.081 1.00 63.78 90 LYS A O 1
ATOM 705 N N . TRP A 1 91 ? -14.242 10.293 23.665 1.00 68.19 91 TRP A N 1
ATOM 706 C CA . TRP A 1 91 ? -15.442 9.517 24.004 1.00 68.19 91 TRP A CA 1
ATOM 707 C C . TRP A 1 91 ? -15.314 8.046 23.589 1.00 68.19 91 TRP A C 1
ATOM 709 O O . TRP A 1 91 ? -15.597 7.158 24.385 1.00 68.19 91 TRP A O 1
ATOM 719 N N . PHE A 1 92 ? -14.790 7.781 22.390 1.00 65.25 92 PHE A N 1
ATOM 720 C CA . PHE A 1 92 ? -14.607 6.426 21.878 1.00 65.25 92 PHE A CA 1
ATOM 721 C C . PHE A 1 92 ? -13.543 5.657 22.674 1.00 65.25 92 PHE A C 1
ATOM 723 O O . PHE A 1 92 ? -13.783 4.522 23.080 1.00 65.25 92 PHE A O 1
ATOM 730 N N . LYS A 1 93 ? -12.418 6.307 23.016 1.00 64.38 93 LYS A N 1
ATOM 731 C CA . LYS A 1 93 ? -11.389 5.727 23.902 1.00 64.38 93 LYS A CA 1
ATOM 732 C C . LYS A 1 93 ? -11.951 5.319 25.269 1.00 64.38 93 LYS A C 1
ATOM 734 O O . LYS A 1 93 ? -11.557 4.284 25.805 1.00 64.38 93 LYS A O 1
ATOM 739 N N . LYS A 1 94 ? -12.881 6.113 25.818 1.00 61.09 94 LYS A N 1
ATOM 740 C CA . LYS A 1 94 ? -13.547 5.835 27.100 1.00 61.09 94 LYS A CA 1
ATOM 741 C C . LYS A 1 94 ? -14.554 4.683 26.992 1.00 61.09 94 LYS A C 1
ATOM 743 O O . LYS A 1 94 ? -14.596 3.845 27.887 1.00 61.09 94 LYS A O 1
ATOM 748 N N . THR A 1 95 ? -15.321 4.620 25.904 1.00 68.00 95 THR A N 1
ATOM 749 C CA . THR A 1 95 ? -16.326 3.570 25.656 1.00 68.00 95 THR A CA 1
ATOM 750 C C . THR A 1 95 ? -15.691 2.210 25.349 1.00 68.00 95 THR A C 1
ATOM 752 O O . THR A 1 95 ? -16.113 1.203 25.910 1.00 68.00 95 THR A O 1
ATOM 755 N N . PHE A 1 96 ? -14.641 2.165 24.524 1.00 64.44 96 PHE A N 1
ATOM 756 C CA . PHE A 1 96 ? -14.005 0.917 24.073 1.00 64.44 96 PHE A CA 1
ATOM 757 C C . PHE A 1 96 ? -12.795 0.485 24.916 1.00 64.44 96 PHE A C 1
ATOM 759 O O . PHE A 1 96 ? -12.017 -0.366 24.490 1.00 64.44 96 PHE A O 1
ATOM 766 N N . ARG A 1 97 ? -12.620 1.059 26.120 1.00 59.72 97 ARG A N 1
ATOM 767 C CA . ARG A 1 97 ? -11.547 0.702 27.076 1.00 59.72 97 ARG A CA 1
ATOM 768 C C . ARG A 1 97 ? -10.155 0.599 26.428 1.00 59.72 97 ARG A C 1
ATOM 770 O O . ARG A 1 97 ? -9.371 -0.283 26.757 1.00 59.72 97 ARG A O 1
ATOM 777 N N . GLY A 1 98 ? -9.849 1.508 25.504 1.00 62.78 98 GLY A N 1
ATOM 778 C CA . GLY A 1 98 ? -8.531 1.591 24.870 1.00 62.78 98 GLY A CA 1
ATOM 779 C C . GLY A 1 98 ? -8.239 0.583 23.752 1.00 62.78 98 GLY A C 1
ATOM 780 O O . GLY A 1 98 ? -7.111 0.594 23.268 1.00 62.78 98 GLY A O 1
ATOM 781 N N . VAL A 1 99 ? -9.199 -0.236 23.300 1.00 73.50 99 VAL A N 1
ATOM 782 C CA . VAL A 1 99 ? -9.002 -1.076 22.103 1.00 73.50 99 VAL A CA 1
ATOM 783 C C . VAL A 1 99 ? -9.282 -0.243 20.843 1.00 73.50 99 VAL A C 1
ATOM 785 O O . VAL A 1 99 ? -10.425 0.180 20.645 1.00 73.50 99 VAL A O 1
ATOM 788 N N . PRO A 1 100 ? -8.274 0.029 19.992 1.00 72.12 100 PRO A N 1
ATOM 789 C CA . PRO A 1 100 ? -8.486 0.763 18.753 1.00 72.12 100 PRO A CA 1
ATOM 790 C C . PRO A 1 100 ? -9.250 -0.086 17.730 1.00 72.12 100 PRO A C 1
ATOM 792 O O . PRO A 1 100 ? -9.031 -1.292 17.620 1.00 72.12 100 PRO A O 1
ATOM 795 N N . VAL A 1 101 ? -10.137 0.546 16.957 1.00 81.31 101 VAL A N 1
ATOM 796 C CA . VAL A 1 101 ? -10.853 -0.128 15.860 1.00 81.31 101 VAL A CA 1
ATOM 797 C C . VAL A 1 101 ? -9.863 -0.481 14.746 1.00 81.31 101 VAL A C 1
ATOM 799 O O . VAL A 1 101 ? -9.142 0.417 14.302 1.00 81.31 101 VAL A O 1
ATOM 802 N N . PRO A 1 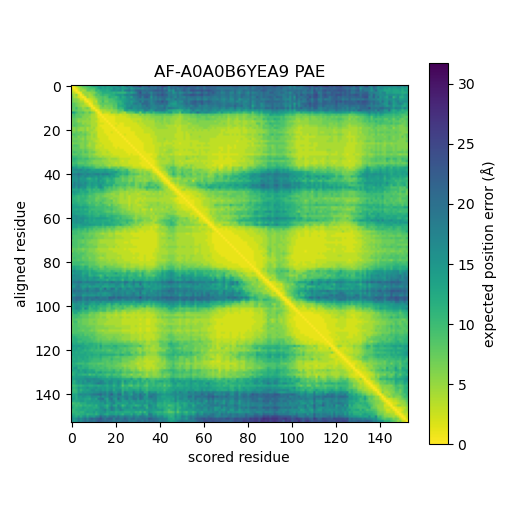102 ? -9.851 -1.729 14.241 1.00 85.31 102 PRO A N 1
ATOM 803 C CA . PRO A 1 102 ? -9.013 -2.119 13.111 1.00 85.31 102 PRO A CA 1
ATOM 804 C C . PRO A 1 102 ? -9.631 -1.621 11.793 1.00 85.31 102 PRO A C 1
ATOM 806 O O . PRO A 1 102 ? -10.294 -2.368 11.069 1.00 85.31 102 PRO A O 1
ATOM 809 N N . GLY A 1 103 ? -9.458 -0.331 11.499 1.00 87.00 103 GLY A N 1
ATOM 810 C CA . GLY A 1 103 ? -10.029 0.317 10.314 1.00 87.00 103 GLY A CA 1
ATOM 811 C C . GLY A 1 103 ? -9.548 -0.293 8.998 1.00 87.00 103 GLY A C 1
ATOM 812 O O . GLY A 1 103 ? -10.313 -0.381 8.041 1.00 87.00 103 GLY A O 1
ATOM 813 N N . GLU A 1 104 ? -8.310 -0.777 8.977 1.00 90.38 104 GLU A N 1
ATOM 814 C CA . GLU A 1 104 ? -7.686 -1.439 7.836 1.00 90.38 104 GLU A CA 1
ATOM 815 C C . GLU A 1 104 ? -8.423 -2.732 7.468 1.00 90.38 104 GLU A C 1
ATOM 817 O O . GLU A 1 104 ? -8.716 -2.962 6.297 1.00 90.38 104 GLU A O 1
ATOM 822 N N . LEU A 1 105 ? -8.792 -3.549 8.462 1.00 91.94 105 LEU A N 1
ATOM 823 C CA . LEU A 1 105 ? -9.531 -4.795 8.231 1.00 91.94 105 LEU A CA 1
ATOM 824 C C . LEU A 1 105 ? -10.935 -4.520 7.692 1.00 91.94 105 LEU A C 1
ATOM 826 O O . LEU A 1 105 ? -11.369 -5.165 6.740 1.00 91.94 105 LEU A O 1
ATOM 830 N N . ILE A 1 106 ? -11.632 -3.540 8.273 1.00 91.56 106 ILE A N 1
ATOM 831 C CA . ILE A 1 106 ? -12.975 -3.148 7.826 1.00 91.56 106 ILE A CA 1
ATOM 832 C C . ILE A 1 106 ? -12.921 -2.662 6.377 1.00 91.56 106 ILE A C 1
ATOM 834 O O . ILE A 1 106 ? -13.737 -3.083 5.557 1.00 91.56 106 ILE A O 1
ATOM 838 N N . LEU A 1 107 ? -11.937 -1.820 6.048 1.00 94.25 107 LEU A N 1
ATOM 839 C CA . LEU A 1 107 ? -11.743 -1.322 4.692 1.00 94.25 107 LEU A CA 1
ATOM 840 C C . LEU A 1 107 ? -11.501 -2.466 3.697 1.00 94.25 107 LEU A C 1
ATOM 842 O O . LEU A 1 107 ? -12.095 -2.454 2.623 1.00 94.25 107 LEU A O 1
ATOM 846 N N . ILE A 1 108 ? -10.680 -3.460 4.050 1.00 94.25 108 ILE A N 1
ATOM 847 C CA . ILE A 1 108 ? -10.421 -4.627 3.190 1.00 94.25 108 ILE A CA 1
ATOM 848 C C . ILE A 1 108 ? -11.708 -5.424 2.949 1.00 94.25 108 ILE A C 1
ATOM 850 O O . ILE A 1 108 ? -11.997 -5.778 1.805 1.00 94.25 108 ILE A O 1
ATOM 854 N N . ILE A 1 109 ? -12.503 -5.681 3.993 1.00 94.88 109 ILE A N 1
ATOM 855 C CA . ILE A 1 109 ? -13.766 -6.427 3.873 1.00 94.88 109 ILE A CA 1
ATOM 856 C C . ILE A 1 109 ? -14.736 -5.682 2.948 1.00 94.88 109 ILE A C 1
ATOM 858 O O . ILE A 1 109 ? -15.236 -6.258 1.982 1.00 94.88 109 ILE A O 1
ATOM 862 N N . VAL A 1 110 ? -14.963 -4.391 3.205 1.00 94.56 110 VAL A N 1
ATOM 863 C CA . VAL A 1 110 ? -15.873 -3.562 2.399 1.00 94.56 110 VAL A CA 1
ATOM 864 C C . VAL A 1 110 ? -15.366 -3.435 0.962 1.00 94.56 110 VAL A C 1
ATOM 866 O O . VAL A 1 110 ? -16.137 -3.625 0.027 1.00 94.56 110 VAL A O 1
ATOM 869 N N . GLY A 1 111 ? -14.072 -3.173 0.769 1.00 93.62 111 GLY A N 1
ATOM 870 C CA . GLY A 1 111 ? -13.457 -3.069 -0.554 1.00 93.62 111 GLY A CA 1
ATOM 871 C C . GLY A 1 111 ? -13.571 -4.362 -1.361 1.00 93.62 111 GLY A C 1
ATOM 872 O O . GLY A 1 111 ? -13.862 -4.313 -2.552 1.00 93.62 111 GLY A O 1
ATOM 873 N N . THR A 1 112 ? -13.426 -5.519 -0.711 1.00 93.38 112 THR A N 1
ATOM 874 C CA . THR A 1 112 ? -13.595 -6.830 -1.357 1.00 93.38 112 THR A CA 1
ATOM 875 C C . THR A 1 112 ? -15.045 -7.058 -1.784 1.00 93.38 112 THR A C 1
ATOM 877 O O . THR A 1 112 ? -15.288 -7.474 -2.916 1.00 93.38 112 THR A O 1
ATOM 880 N N . LEU A 1 113 ? -16.014 -6.732 -0.920 1.00 94.25 113 LEU A N 1
ATOM 881 C CA . LEU A 1 113 ? -17.442 -6.846 -1.241 1.00 94.25 113 LEU A CA 1
ATOM 882 C C . LEU A 1 113 ? -17.844 -5.927 -2.398 1.00 94.25 113 LEU A C 1
ATOM 884 O O . LEU A 1 113 ? -18.533 -6.368 -3.315 1.00 94.25 113 LEU A O 1
ATOM 888 N N . LEU A 1 114 ? -17.389 -4.671 -2.382 1.00 93.06 114 LEU A N 1
ATOM 889 C CA . LEU A 1 114 ? -17.641 -3.720 -3.465 1.00 93.06 114 LEU A CA 1
ATOM 890 C C . LEU A 1 114 ? -16.972 -4.176 -4.766 1.00 93.06 114 LEU A C 1
ATOM 892 O O . LEU A 1 114 ? -17.608 -4.148 -5.814 1.00 93.06 114 LEU A O 1
ATOM 896 N N . SER A 1 115 ? -15.727 -4.653 -4.702 1.00 92.50 115 SER A N 1
ATOM 897 C CA . SER A 1 115 ? -15.010 -5.165 -5.876 1.00 92.50 115 SER A CA 1
ATOM 898 C C . SER A 1 115 ? -15.748 -6.326 -6.543 1.00 92.50 115 SER A C 1
ATOM 900 O O . SER A 1 115 ? -15.896 -6.337 -7.764 1.00 92.50 115 SER A O 1
ATOM 902 N N . HIS A 1 116 ? -16.276 -7.255 -5.738 1.00 90.06 116 HIS A N 1
ATOM 903 C CA . HIS A 1 116 ? -17.072 -8.379 -6.225 1.00 90.06 116 HIS A CA 1
ATOM 904 C C . HIS A 1 116 ? -18.444 -7.941 -6.758 1.00 90.06 116 HIS A C 1
ATOM 906 O O . HIS A 1 116 ? -18.903 -8.461 -7.767 1.00 90.06 116 HIS A O 1
ATOM 912 N N . HIS A 1 117 ? -19.133 -7.016 -6.083 1.00 91.69 117 HIS A N 1
ATOM 913 C CA . HIS A 1 117 ? -20.481 -6.596 -6.483 1.00 91.69 117 HIS A CA 1
ATOM 914 C C . HIS A 1 117 ? -20.490 -5.758 -7.769 1.00 91.69 117 HIS A C 1
ATOM 916 O O . HIS A 1 117 ? -21.425 -5.861 -8.555 1.00 91.69 117 HIS A O 1
ATOM 922 N N . PHE A 1 118 ? -19.455 -4.942 -7.980 1.00 89.50 118 PHE A N 1
ATOM 923 C CA . PHE A 1 118 ? -19.324 -4.052 -9.136 1.00 89.50 118 PHE A CA 1
ATOM 924 C C . PHE A 1 118 ? -18.415 -4.604 -10.243 1.00 89.50 118 PHE A C 1
ATOM 926 O O . PHE A 1 118 ? -18.036 -3.838 -11.123 1.00 89.50 118 PHE A O 1
ATOM 933 N N . SER A 1 119 ? -18.003 -5.877 -10.172 1.00 88.44 119 SER A N 1
ATOM 934 C CA . SER A 1 119 ? -17.110 -6.523 -11.151 1.00 88.44 119 SER A CA 1
ATOM 935 C C . SER A 1 119 ? -15.938 -5.635 -11.604 1.00 88.44 119 SER A C 1
ATOM 937 O O . SER A 1 119 ? -15.608 -5.556 -12.787 1.00 88.44 119 SER A O 1
ATOM 939 N N . LEU A 1 120 ? -15.272 -4.957 -10.653 1.00 85.25 120 LEU A N 1
ATOM 940 C CA . LEU A 1 120 ? -14.300 -3.887 -10.951 1.00 85.25 120 LEU A CA 1
ATOM 941 C C . LEU A 1 120 ? -13.113 -4.350 -11.810 1.00 85.25 120 LEU A C 1
ATOM 943 O O . LEU A 1 120 ? -12.483 -3.551 -12.508 1.00 85.25 120 LEU A O 1
ATOM 947 N N . GLN A 1 121 ? -12.793 -5.640 -11.751 1.00 87.19 121 GLN A N 1
ATOM 948 C CA . GLN A 1 121 ? -11.756 -6.240 -12.578 1.00 87.19 121 GLN A CA 1
ATOM 949 C C . GLN A 1 121 ? -12.160 -6.314 -14.058 1.00 87.19 121 GLN A C 1
ATOM 951 O O . GLN A 1 121 ? -11.324 -6.039 -14.917 1.00 87.19 121 GLN A O 1
ATOM 956 N N . GLU A 1 122 ? -13.403 -6.692 -14.357 1.00 85.56 122 GLU A N 1
ATOM 957 C CA . GLU A 1 122 ? -13.879 -6.926 -15.726 1.00 85.56 122 GLU A CA 1
ATOM 958 C C . GLU A 1 122 ? -14.222 -5.605 -16.417 1.00 85.56 122 GLU A C 1
ATOM 960 O O . GLU A 1 122 ? -13.710 -5.326 -17.501 1.00 85.56 122 GLU A O 1
ATOM 965 N N . ASP A 1 123 ? -15.001 -4.756 -15.746 1.00 86.38 123 ASP A N 1
ATOM 966 C CA . ASP A 1 123 ? -15.535 -3.527 -16.343 1.00 86.38 123 ASP A CA 1
ATOM 967 C C . ASP A 1 123 ? -14.525 -2.374 -16.348 1.00 86.38 123 ASP A C 1
ATOM 969 O O . ASP A 1 123 ? -14.527 -1.524 -17.241 1.00 86.38 123 ASP A O 1
ATOM 973 N N . TYR A 1 124 ? -13.639 -2.336 -15.349 1.00 83.94 124 TYR A N 1
ATOM 974 C CA . TYR A 1 124 ? -12.733 -1.209 -15.129 1.00 83.94 124 TYR A CA 1
ATOM 975 C C . TYR A 1 124 ? -11.258 -1.600 -15.115 1.00 83.94 124 TYR A C 1
ATOM 977 O O . TYR A 1 124 ? -10.422 -0.748 -14.822 1.00 83.94 124 TYR A O 1
ATOM 985 N N . ALA A 1 125 ? -10.911 -2.854 -15.433 1.00 85.75 125 ALA A N 1
ATOM 986 C CA . ALA A 1 125 ? -9.531 -3.348 -15.471 1.00 85.75 125 ALA A CA 1
ATOM 987 C C . ALA A 1 125 ? -8.726 -3.041 -14.188 1.00 85.75 125 ALA A C 1
ATOM 989 O O . ALA A 1 125 ? -7.522 -2.762 -14.245 1.00 85.75 125 ALA A O 1
ATOM 990 N N . VAL A 1 126 ? -9.391 -3.048 -13.027 1.00 87.38 126 VAL A N 1
ATOM 991 C CA . VAL A 1 126 ? -8.741 -2.862 -11.724 1.00 87.38 126 VAL A CA 1
ATOM 992 C C . VAL A 1 126 ? -7.948 -4.122 -11.373 1.00 87.38 126 VAL A C 1
ATOM 994 O O . VAL A 1 126 ? -8.435 -5.243 -11.516 1.00 87.38 126 VAL A O 1
ATOM 997 N N . GLU A 1 127 ? -6.706 -3.951 -10.917 1.00 86.00 127 GLU A N 1
ATOM 998 C CA . GLU A 1 127 ? -5.866 -5.070 -10.486 1.00 86.00 127 GLU A CA 1
ATOM 999 C C . GLU A 1 127 ? -6.367 -5.615 -9.142 1.00 86.00 127 GLU A C 1
ATOM 1001 O O . GLU A 1 127 ? -6.386 -4.904 -8.137 1.00 86.00 127 GLU A O 1
ATOM 1006 N N . VAL A 1 128 ? -6.772 -6.885 -9.125 1.00 89.50 128 VAL A N 1
ATOM 1007 C CA . VAL A 1 128 ? -7.203 -7.593 -7.913 1.00 89.50 128 VAL A CA 1
ATOM 1008 C C . VAL A 1 128 ? -6.186 -8.661 -7.521 1.00 89.50 128 VAL A C 1
ATOM 1010 O O . VAL A 1 128 ? -5.426 -9.152 -8.353 1.00 89.50 128 VAL A O 1
ATOM 1013 N N . VAL A 1 129 ? -6.197 -9.050 -6.243 1.00 87.06 129 VAL A N 1
ATOM 1014 C CA . VAL A 1 129 ? -5.259 -10.030 -5.661 1.00 87.06 129 VAL A CA 1
ATOM 1015 C C . VAL A 1 129 ? -5.350 -11.408 -6.338 1.00 87.06 129 VAL A C 1
ATOM 1017 O O . VAL A 1 129 ? -4.357 -12.128 -6.401 1.00 87.06 129 VAL A O 1
ATOM 1020 N N . GLY A 1 130 ? -6.515 -11.756 -6.894 1.00 86.81 130 GLY A N 1
ATOM 1021 C CA . GLY A 1 130 ? -6.738 -13.023 -7.586 1.00 86.81 130 GLY A CA 1
ATOM 1022 C C . GLY A 1 130 ? -6.910 -14.200 -6.625 1.00 86.81 130 GLY A C 1
ATOM 1023 O O . GLY A 1 130 ? -7.374 -14.038 -5.498 1.00 86.81 130 GLY A O 1
ATOM 1024 N N . ASN A 1 131 ? -6.568 -15.404 -7.090 1.00 87.75 131 ASN A N 1
ATOM 1025 C CA . ASN A 1 131 ? -6.738 -16.627 -6.311 1.00 87.75 131 ASN A CA 1
ATOM 1026 C C . ASN A 1 131 ? -5.600 -16.813 -5.299 1.00 87.75 131 ASN A C 1
ATOM 1028 O O . ASN A 1 131 ? -4.425 -16.827 -5.671 1.00 87.75 131 ASN A O 1
ATOM 1032 N N . ILE A 1 132 ? -5.958 -17.022 -4.035 1.00 88.12 132 ILE A N 1
ATOM 1033 C CA . ILE A 1 132 ? -5.012 -17.313 -2.957 1.00 88.12 132 ILE A CA 1
ATOM 1034 C C . ILE A 1 132 ? -5.108 -18.816 -2.661 1.00 88.12 132 ILE A C 1
ATOM 1036 O O . ILE A 1 132 ? -6.193 -19.282 -2.309 1.00 88.12 132 ILE A O 1
ATOM 1040 N N . PRO A 1 133 ? -4.020 -19.597 -2.805 1.00 87.94 133 PRO A N 1
ATOM 1041 C CA . PRO A 1 133 ? -4.065 -21.030 -2.550 1.00 87.94 133 PRO A CA 1
ATOM 1042 C C . PRO A 1 133 ? -4.418 -21.301 -1.084 1.00 87.94 133 PRO A C 1
ATOM 1044 O O . PRO A 1 133 ? -3.845 -20.712 -0.168 1.00 87.94 133 PRO A O 1
ATOM 1047 N N . THR A 1 134 ? -5.365 -22.208 -0.864 1.00 88.81 134 THR A N 1
ATOM 1048 C CA . THR A 1 134 ? -5.793 -22.617 0.475 1.00 88.81 134 THR A CA 1
ATOM 1049 C C . THR A 1 134 ? -4.940 -23.776 0.982 1.00 88.81 134 THR A C 1
ATOM 1051 O O . THR A 1 134 ? -4.767 -24.766 0.273 1.00 88.81 134 THR A O 1
ATOM 1054 N N . GLY A 1 135 ? -4.473 -23.692 2.228 1.00 89.06 135 GLY A N 1
ATOM 1055 C CA . GLY A 1 135 ? -3.667 -24.730 2.877 1.00 89.06 135 GLY A CA 1
ATOM 1056 C C . GLY A 1 135 ? -2.213 -24.312 3.094 1.00 89.06 135 GLY A C 1
ATOM 1057 O O . GLY A 1 135 ? -1.798 -23.217 2.717 1.00 89.06 135 GLY A O 1
ATOM 1058 N N . PHE A 1 136 ? -1.438 -25.179 3.743 1.00 85.38 136 PHE A N 1
ATOM 1059 C CA . PHE A 1 136 ? -0.014 -24.929 3.952 1.00 85.38 136 PHE A CA 1
ATOM 1060 C C . PHE A 1 136 ? 0.772 -25.209 2.666 1.00 85.38 136 PHE A C 1
ATOM 1062 O O . PHE A 1 136 ? 0.513 -26.224 2.012 1.00 85.38 136 PHE A O 1
ATOM 1069 N N . PRO A 1 137 ? 1.748 -24.357 2.303 1.00 83.12 137 PRO A N 1
ATOM 1070 C CA . PRO A 1 137 ? 2.678 -24.698 1.239 1.00 83.12 137 PRO A CA 1
ATOM 1071 C C . PRO A 1 137 ? 3.449 -25.964 1.626 1.00 83.12 137 PRO A C 1
ATOM 1073 O O . PRO A 1 137 ? 3.751 -26.187 2.802 1.00 83.12 137 PRO A O 1
ATOM 1076 N N . ALA A 1 138 ? 3.775 -26.798 0.638 1.00 85.31 138 ALA A N 1
ATOM 1077 C CA . ALA A 1 138 ? 4.617 -27.963 0.871 1.00 85.31 138 ALA A CA 1
ATOM 1078 C C . ALA A 1 138 ? 5.962 -27.518 1.466 1.00 85.31 138 ALA A C 1
ATOM 1080 O O . ALA A 1 138 ? 6.553 -26.535 1.017 1.00 85.31 138 ALA A O 1
ATOM 1081 N N . PHE A 1 139 ? 6.442 -28.238 2.482 1.00 81.75 139 PHE A N 1
ATOM 1082 C CA . PHE A 1 139 ? 7.735 -27.953 3.093 1.00 81.75 139 PHE A CA 1
ATOM 1083 C C . PHE A 1 139 ? 8.841 -28.068 2.034 1.00 81.75 139 PHE A C 1
ATOM 1085 O O . PHE A 1 139 ? 9.093 -29.148 1.503 1.00 81.75 139 PHE A O 1
ATOM 1092 N N . SER A 1 140 ? 9.494 -26.949 1.721 1.00 81.88 140 SER A N 1
ATOM 1093 C CA . SER A 1 140 ? 10.589 -26.881 0.754 1.00 81.88 140 SER A CA 1
ATOM 1094 C C . SER A 1 140 ? 11.857 -26.368 1.430 1.00 81.88 140 SER A C 1
ATOM 1096 O O . SER A 1 140 ? 11.872 -25.258 1.960 1.00 81.88 140 SER A O 1
ATOM 1098 N N . VAL A 1 141 ? 12.950 -27.128 1.351 1.00 81.69 141 VAL A N 1
ATOM 1099 C CA . VAL A 1 141 ? 14.288 -26.708 1.825 1.00 81.69 141 VAL A CA 1
ATOM 1100 C C . VAL A 1 141 ? 15.056 -25.872 0.792 1.00 81.69 141 VAL A C 1
ATOM 1102 O O . VAL A 1 141 ? 16.267 -25.688 0.903 1.00 81.69 141 VAL A O 1
ATOM 1105 N N . SER A 1 142 ? 14.356 -25.319 -0.203 1.00 74.44 142 SER A N 1
ATOM 1106 C CA . SER A 1 142 ? 14.927 -24.523 -1.298 1.00 74.44 142 SER A CA 1
ATOM 1107 C C . SER A 1 142 ? 15.717 -23.300 -0.824 1.00 74.44 142 SER A C 1
ATOM 1109 O O . SER A 1 142 ? 16.557 -22.799 -1.558 1.00 74.44 142 SER A O 1
ATOM 1111 N N . PHE A 1 143 ? 15.516 -22.854 0.420 1.00 72.81 143 PHE A N 1
ATOM 1112 C CA . PHE A 1 143 ? 16.315 -21.804 1.055 1.00 72.81 143 PHE A CA 1
ATOM 1113 C C . PHE A 1 143 ? 17.830 -22.055 0.969 1.00 72.81 143 PHE A C 1
ATOM 1115 O O . PHE A 1 143 ? 18.583 -21.114 0.748 1.00 72.81 143 PHE A O 1
ATOM 1122 N N . VAL A 1 144 ? 18.284 -23.312 1.070 1.00 79.81 144 VAL A N 1
ATOM 1123 C CA . VAL A 1 144 ? 19.721 -23.644 0.998 1.00 79.81 144 VAL A CA 1
ATOM 1124 C C . VAL A 1 144 ? 20.307 -23.336 -0.385 1.00 79.81 144 VAL A C 1
ATOM 1126 O O . VAL A 1 144 ? 21.475 -22.979 -0.485 1.00 79.81 144 VAL A O 1
ATOM 1129 N N . GLN A 1 145 ? 19.496 -23.425 -1.444 1.00 80.94 145 GLN A N 1
ATOM 1130 C CA . GLN A 1 145 ? 19.934 -23.144 -2.814 1.00 80.94 145 GLN A CA 1
ATOM 1131 C C . GLN A 1 145 ? 20.107 -21.644 -3.071 1.00 80.94 145 GLN A C 1
ATOM 1133 O O . GLN A 1 145 ? 21.018 -21.264 -3.794 1.00 80.94 145 GLN A O 1
ATOM 1138 N N . TYR A 1 146 ? 19.273 -20.805 -2.450 1.00 80.31 146 TYR A N 1
ATOM 1139 C CA . TYR A 1 146 ? 19.328 -19.342 -2.581 1.00 80.31 146 TYR A CA 1
ATOM 1140 C C . TYR A 1 146 ? 20.199 -18.670 -1.516 1.00 80.31 146 TYR A C 1
ATOM 1142 O O . TYR A 1 146 ? 20.419 -17.465 -1.560 1.00 80.31 146 TYR A O 1
ATOM 1150 N N . LEU A 1 147 ? 20.704 -19.439 -0.550 1.00 82.12 147 LEU A N 1
ATOM 1151 C CA . LEU A 1 147 ? 21.584 -18.949 0.502 1.00 82.12 147 LEU A CA 1
ATOM 1152 C C . LEU A 1 147 ? 22.795 -18.152 -0.029 1.00 82.12 147 LEU A C 1
ATOM 1154 O O . LEU A 1 147 ? 23.028 -17.062 0.491 1.00 82.12 147 LEU A O 1
ATOM 1158 N N . PRO A 1 148 ? 23.550 -18.623 -1.045 1.00 81.62 148 PRO A N 1
ATOM 1159 C CA . PRO A 1 148 ? 24.678 -17.858 -1.576 1.00 81.62 148 PRO A CA 1
ATOM 1160 C C . PRO A 1 148 ? 24.263 -16.554 -2.271 1.00 81.62 148 PRO A C 1
ATOM 1162 O O . PRO A 1 148 ? 25.036 -15.605 -2.238 1.00 81.62 148 PRO A O 1
ATOM 1165 N N . ASP A 1 149 ? 23.057 -16.480 -2.841 1.00 78.94 149 ASP A N 1
ATOM 1166 C CA . ASP A 1 149 ? 22.561 -15.268 -3.508 1.00 78.94 149 ASP A CA 1
ATOM 1167 C C . ASP A 1 149 ? 22.070 -14.208 -2.506 1.00 78.94 149 ASP A C 1
ATOM 1169 O O . ASP A 1 149 ? 22.044 -13.021 -2.814 1.00 78.94 149 ASP A O 1
ATOM 1173 N N . VAL A 1 150 ? 21.671 -14.632 -1.301 1.00 75.81 150 VAL A N 1
ATOM 1174 C CA . VAL A 1 150 ? 21.136 -13.753 -0.245 1.00 75.81 150 VAL A CA 1
ATOM 1175 C C . VAL A 1 150 ? 22.221 -13.306 0.741 1.00 75.81 150 VAL A C 1
ATOM 1177 O O . VAL A 1 150 ? 22.116 -12.228 1.321 1.00 75.81 150 VAL A O 1
ATOM 1180 N N . ILE A 1 151 ? 23.276 -14.103 0.952 1.00 71.19 151 ILE A N 1
ATOM 1181 C CA . ILE A 1 151 ? 24.418 -13.711 1.793 1.00 71.19 151 ILE A CA 1
ATOM 1182 C C . ILE A 1 151 ? 25.291 -12.728 0.994 1.00 71.19 151 ILE A C 1
ATOM 1184 O O . ILE A 1 151 ? 26.291 -13.116 0.397 1.00 71.19 151 ILE A O 1
ATOM 1188 N N . GLY A 1 152 ? 24.912 -11.449 0.974 1.00 62.19 152 GLY A N 1
ATOM 1189 C CA . GLY A 1 152 ? 25.706 -10.398 0.328 1.00 62.19 152 GLY A CA 1
ATOM 1190 C C . GLY A 1 152 ? 24.929 -9.230 -0.283 1.00 62.19 152 GLY A C 1
ATOM 1191 O O . GLY A 1 152 ? 25.574 -8.244 -0.641 1.00 62.19 152 GLY A O 1
ATOM 1192 N N . GLU A 1 153 ? 23.596 -9.312 -0.384 1.00 47.28 153 GLU A N 1
ATOM 1193 C CA . GLU A 1 153 ? 22.717 -8.137 -0.573 1.00 47.28 153 GLU A CA 1
ATOM 1194 C C . GLU A 1 153 ? 22.370 -7.468 0.766 1.00 47.28 153 GLU A C 1
ATOM 1196 O O . GLU A 1 153 ? 22.255 -6.219 0.776 1.00 47.28 153 GLU A O 1
#

Organism: NCBI:txid1028688

Mean predicted aligned error: 9.02 Å

InterPro domains:
  IPR001902 SLC26A/SulP transporter [PTHR11814] (1-152)
  IPR011547 SLC26A/SulP transporter domain [PF00916] (1-144)

Sequence (153 aa):
GMMNLGFLTTFLSDPLISGFTTGSAIHVFFSQIKVAFGVKVKRYSGPFRIILSCKDFFPNIYKTNLVTLLATVVAVIVLIIIREGINNRKWFKKTFRGVPVPGELILIIVGTLLSHHFSLQEDYAVEVVGNIPTGFPAFSVSFVQYLPDVIGE